Protein AF-0000000079915696 (afdb_homodimer)

Solvent-accessible surface area (backbone atoms only — not comparable to full-atom values): 8669 Å² total; per-residue (Å²): 132,82,77,72,71,67,73,55,76,53,73,68,56,29,38,36,32,46,38,84,92,40,35,39,37,38,33,37,72,52,44,42,24,37,81,86,66,44,75,47,96,66,94,48,70,63,43,47,32,44,26,77,74,61,36,89,54,72,66,32,50,73,64,45,72,72,58,76,77,72,73,129,131,81,78,71,73,67,71,58,75,51,74,67,56,29,38,36,33,46,38,84,95,41,34,38,39,37,33,36,70,53,44,42,25,36,81,85,66,45,75,47,96,67,94,48,71,64,43,46,33,43,27,77,76,62,37,89,54,73,66,33,51,72,66,45,71,71,58,75,77,72,72,128

InterPro domains:
  IPR018967 Iron-binding zinc finger, CDGSH type [PF09360] (21-66)
  IPR018967 Iron-binding zinc finger, CDGSH type [SM00704] (28-71)
  IPR042216 MitoNEET, CDGSH iron-sulfur domain [G3DSA:3.40.5.90] (13-71)

Radius of gyration: 17.83 Å; Cα contacts (8 Å, |Δi|>4): 261; chains: 2; bounding box: 41×64×47 Å

Secondary structure (DSSP, 8-state):
----------TT--EEEEPTTS-EEEESS-EEEETTSPBPP--SSEEEE-SSS--SSTTB--SGGGS-----/----------TT--EEEEPTTS-EEEESS-EEEETTSPBPP--SSEEEE-SSS--SSTTB--SGGGS-----

Sequence (144 aa):
MDSNFTTGTDGSDVTITVCPDGPLLVRGSAQLFDTDGNPLPSNRATVALCRCGRTGIAPFCDSSHKKKLRRPMDSNFTTGTDGSDVTITVCPDGPLLVRGSAQLFDTDGNPLPSNRATVALCRCGRTGIAPFCDSSHKKKLRRP

Foldseek 3Di:
DPPPPPVCCPQADWDWDDDVLFWIKIAHDDWDDDPVRHTDDDPDRIFTAGDPPQAPDPRGHPPSSVDPPPDD/DPPPCPVCCPQADWDWDDDVLFWIKIAHDDWADDPVRHTDDDPDRIFTAGDPPQAPDPRGHPPSSVDDPPDD

Structure (mmCIF, N/CA/C/O backbone):
data_AF-0000000079915696-model_v1
#
loop_
_entity.id
_entity.type
_entity.pdbx_description
1 polymer 'CDGSH iron-sulfur domain-containing protein'
#
loop_
_atom_site.group_PDB
_atom_site.id
_atom_site.type_symbol
_atom_site.label_atom_id
_atom_site.label_alt_id
_atom_site.label_comp_id
_atom_site.label_asym_id
_atom_site.label_entity_id
_atom_site.label_seq_id
_atom_site.pdbx_PDB_ins_code
_atom_site.Cartn_x
_atom_site.Cartn_y
_atom_site.Cartn_z
_atom_site.occupancy
_atom_site.B_iso_or_equiv
_atom_site.auth_seq_id
_atom_site.auth_comp_id
_atom_site.auth_asym_id
_atom_site.auth_atom_id
_atom_site.pdbx_PDB_model_num
ATOM 1 N N . MET A 1 1 ? 24.125 -36.781 -2.297 1 33.03 1 MET A N 1
ATOM 2 C CA . MET A 1 1 ? 24.125 -35.344 -2.219 1 33.03 1 MET A CA 1
ATOM 3 C C . MET A 1 1 ? 22.703 -34.781 -2.293 1 33.03 1 MET A C 1
ATOM 5 O O . MET A 1 1 ? 21.938 -35.125 -3.209 1 33.03 1 MET A O 1
ATOM 9 N N . ASP A 1 2 ? 21.984 -34.594 -1.125 1 31.86 2 ASP A N 1
ATOM 10 C CA . ASP A 1 2 ? 20.656 -34.062 -0.844 1 31.86 2 ASP A CA 1
ATOM 11 C C . ASP A 1 2 ? 20.438 -32.719 -1.581 1 31.86 2 ASP A C 1
ATOM 13 O O . ASP A 1 2 ? 21.328 -31.875 -1.588 1 31.86 2 ASP A O 1
ATOM 17 N N . SER A 1 3 ? 19.938 -32.719 -2.805 1 34.06 3 SER A N 1
ATOM 18 C CA . SER A 1 3 ? 19.375 -31.562 -3.475 1 34.06 3 SER A CA 1
ATOM 19 C C . SER A 1 3 ? 18.609 -30.688 -2.498 1 34.06 3 SER A C 1
ATOM 21 O O . SER A 1 3 ? 17.562 -31.094 -1.978 1 34.06 3 SER A O 1
ATOM 23 N N . ASN A 1 4 ? 19.312 -30.172 -1.409 1 34.62 4 ASN A N 1
ATOM 24 C CA . ASN A 1 4 ? 18.703 -29.125 -0.617 1 34.62 4 ASN A CA 1
ATOM 25 C C . ASN A 1 4 ? 17.781 -28.25 -1.468 1 34.62 4 ASN A C 1
ATOM 27 O O . ASN A 1 4 ? 18.203 -27.656 -2.457 1 34.62 4 ASN A O 1
ATOM 31 N N . PHE A 1 5 ? 16.547 -28.688 -1.632 1 36.12 5 PHE A N 1
ATOM 32 C CA . PHE A 1 5 ? 15.445 -27.875 -2.119 1 36.12 5 PHE A CA 1
ATOM 33 C C . PHE A 1 5 ? 15.594 -26.422 -1.66 1 36.12 5 PHE A C 1
ATOM 35 O O . PHE A 1 5 ? 15.5 -26.141 -0.465 1 36.12 5 PHE A O 1
ATOM 42 N N . THR A 1 6 ? 16.594 -25.672 -2.039 1 38.38 6 THR A N 1
ATOM 43 C CA . THR A 1 6 ? 16.438 -24.234 -1.844 1 38.38 6 THR A CA 1
ATOM 44 C C . THR A 1 6 ? 14.984 -23.812 -2.061 1 38.38 6 THR A C 1
ATOM 46 O O . THR A 1 6 ? 14.414 -24.078 -3.123 1 38.38 6 THR A O 1
ATOM 49 N N . THR A 1 7 ? 14.109 -24.203 -1.116 1 36.53 7 THR A N 1
ATOM 50 C CA . THR A 1 7 ? 12.828 -23.5 -1.168 1 36.53 7 THR A CA 1
ATOM 51 C C . THR A 1 7 ? 13 -22.109 -1.783 1 36.53 7 THR A C 1
ATOM 53 O O . THR A 1 7 ? 13.586 -21.219 -1.168 1 36.53 7 THR A O 1
ATOM 56 N N . GLY A 1 8 ? 13.695 -22.141 -2.873 1 36.16 8 GLY A N 1
ATOM 57 C CA . GLY A 1 8 ? 13.648 -20.875 -3.584 1 36.16 8 GLY A CA 1
ATOM 58 C C . GLY A 1 8 ? 12.391 -20.078 -3.305 1 36.16 8 GLY A C 1
ATOM 59 O O . GLY A 1 8 ? 11.281 -20.547 -3.545 1 36.16 8 GLY A O 1
ATOM 60 N N . THR A 1 9 ? 12.148 -19.609 -2.031 1 42.38 9 THR A N 1
ATOM 61 C CA . THR A 1 9 ? 11.195 -18.516 -2.139 1 42.38 9 THR A CA 1
ATOM 62 C C . THR A 1 9 ? 11.133 -17.984 -3.572 1 42.38 9 THR A C 1
ATOM 64 O O . THR A 1 9 ? 12.086 -17.375 -4.055 1 42.38 9 THR A O 1
ATOM 67 N N . ASP A 1 10 ? 11 -18.828 -4.512 1 44.03 10 ASP A N 1
ATOM 68 C CA . ASP A 1 10 ? 10.922 -18.391 -5.898 1 44.03 10 ASP A CA 1
ATOM 69 C C . ASP A 1 10 ? 10.445 -16.938 -5.988 1 44.03 10 ASP A C 1
ATOM 71 O O . ASP A 1 10 ? 9.586 -16.516 -5.219 1 44.03 10 ASP A O 1
ATOM 75 N N . GLY A 1 11 ? 11.336 -16.078 -6.301 1 51.97 11 GLY A N 1
ATOM 76 C CA . GLY A 1 11 ? 11.297 -14.664 -6.66 1 51.97 11 GLY A CA 1
ATOM 77 C C . GLY A 1 11 ? 9.922 -14.188 -7.078 1 51.97 11 GLY A C 1
ATOM 78 O O . GLY A 1 11 ? 9.75 -13.031 -7.469 1 51.97 11 GLY A O 1
ATOM 79 N N . SER A 1 12 ? 9.078 -15.266 -7.191 1 62.09 12 SER A N 1
ATOM 80 C CA . SER A 1 12 ? 7.832 -14.922 -7.863 1 62.09 12 SER A CA 1
ATOM 81 C C . SER A 1 12 ? 6.781 -14.445 -6.867 1 62.09 12 SER A C 1
ATOM 83 O O . SER A 1 12 ? 5.746 -13.898 -7.262 1 62.09 12 SER A O 1
ATOM 85 N N . ASP A 1 13 ? 7.117 -14.664 -5.535 1 82.75 13 ASP A N 1
ATOM 86 C CA . ASP A 1 13 ? 6.086 -14.289 -4.578 1 82.75 13 ASP A CA 1
ATOM 87 C C . ASP A 1 13 ? 6.094 -12.781 -4.324 1 82.75 13 ASP A C 1
ATOM 89 O O . ASP A 1 13 ? 7.156 -12.164 -4.234 1 82.75 13 ASP A O 1
ATOM 93 N N . VAL A 1 14 ? 5.055 -12.24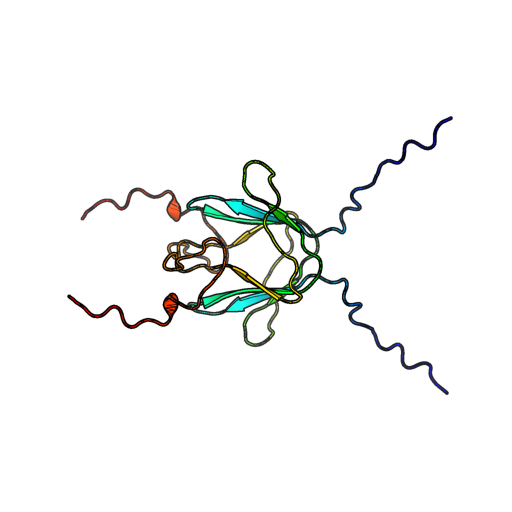2 -4.406 1 90.81 14 VAL A N 1
ATOM 94 C CA . VAL A 1 14 ? 4.891 -10.828 -4.109 1 90.81 14 VAL A CA 1
ATOM 95 C C . VAL A 1 14 ? 4.695 -10.633 -2.607 1 90.81 14 VAL A C 1
ATOM 97 O O . VAL A 1 14 ? 3.857 -11.289 -1.991 1 90.81 14 VAL A O 1
ATOM 100 N N . THR A 1 15 ? 5.59 -9.828 -1.975 1 94.31 15 THR A N 1
ATOM 101 C CA . THR A 1 15 ? 5.477 -9.469 -0.566 1 94.31 15 THR A CA 1
ATOM 102 C C . THR A 1 15 ? 5.293 -7.961 -0.407 1 94.31 15 THR A C 1
ATOM 104 O O . THR A 1 15 ? 5.848 -7.176 -1.181 1 94.31 15 THR A O 1
ATOM 107 N N . ILE A 1 16 ? 4.461 -7.59 0.562 1 96.38 16 ILE A N 1
ATOM 108 C CA . ILE A 1 16 ? 4.246 -6.195 0.938 1 96.38 16 ILE A CA 1
ATOM 109 C C . ILE A 1 16 ? 4.613 -5.996 2.408 1 96.38 16 ILE A C 1
ATOM 111 O O . ILE A 1 16 ? 4.066 -6.668 3.285 1 96.38 16 ILE A O 1
ATOM 115 N N . THR A 1 17 ? 5.566 -5.133 2.672 1 97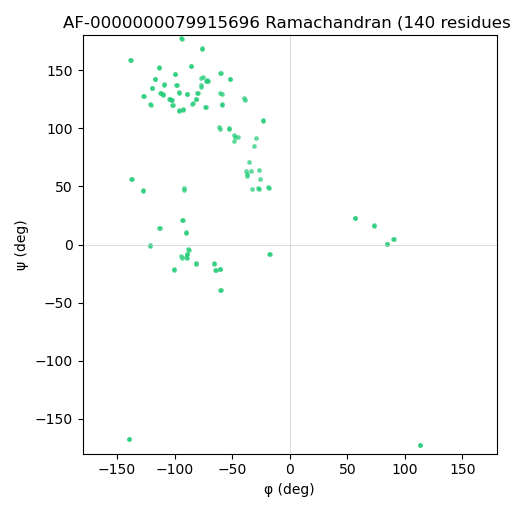.31 17 THR A N 1
ATOM 116 C CA . THR A 1 17 ? 5.965 -4.781 4.031 1 97.31 17 THR A CA 1
ATOM 117 C C . THR A 1 17 ? 5.426 -3.404 4.414 1 97.31 17 THR A C 1
ATOM 119 O O . THR A 1 17 ? 5.652 -2.424 3.701 1 97.31 17 THR A O 1
ATOM 122 N N . VAL A 1 18 ? 4.727 -3.398 5.516 1 96.81 18 VAL A N 1
ATOM 123 C CA . VAL A 1 18 ? 4.164 -2.154 6.027 1 96.81 18 VAL A CA 1
ATOM 124 C C . VAL A 1 18 ? 5.133 -1.515 7.02 1 96.81 18 VAL A C 1
ATOM 126 O O . VAL A 1 18 ? 5.363 -2.049 8.109 1 96.81 18 VAL A O 1
ATOM 129 N N . CYS A 1 19 ? 5.617 -0.327 6.652 1 95.88 19 CYS A N 1
ATOM 130 C CA . CYS A 1 19 ? 6.527 0.385 7.543 1 95.88 19 CYS A CA 1
ATOM 131 C C . CYS A 1 19 ? 5.777 1.414 8.383 1 95.88 19 CYS A C 1
ATOM 133 O O . CYS A 1 19 ? 5.004 2.213 7.844 1 95.88 19 CYS A O 1
ATOM 135 N N . PRO A 1 20 ? 5.992 1.41 9.602 1 91.25 20 PRO A N 1
ATOM 136 C CA . PRO A 1 20 ? 5.363 2.445 10.422 1 91.25 20 PRO A CA 1
ATOM 137 C C . PRO A 1 20 ? 5.777 3.857 10.016 1 91.25 20 PRO A C 1
ATOM 139 O O . PRO A 1 20 ? 6.953 4.109 9.75 1 91.25 20 PRO A O 1
ATOM 142 N N . ASP A 1 21 ? 4.828 4.727 9.828 1 88.5 21 ASP A N 1
ATOM 143 C CA . ASP A 1 21 ? 5.043 6.121 9.445 1 88.5 21 ASP A CA 1
ATOM 144 C C . ASP A 1 21 ? 5.848 6.219 8.148 1 88.5 21 ASP A C 1
ATOM 146 O O . ASP A 1 21 ? 6.621 7.156 7.965 1 88.5 21 ASP A O 1
ATOM 150 N N . GLY A 1 22 ? 5.785 5.215 7.453 1 94.94 22 GLY A N 1
ATOM 151 C CA . GLY A 1 22 ? 6.531 5.148 6.207 1 94.94 22 GLY A CA 1
ATOM 152 C C . GLY A 1 22 ? 5.754 4.484 5.082 1 94.94 22 GLY A C 1
ATOM 153 O O . GLY A 1 22 ? 4.527 4.379 5.148 1 94.94 22 GLY A O 1
ATOM 154 N N . PRO A 1 23 ? 6.457 4.176 4.066 1 97.19 23 PRO A N 1
ATOM 155 C CA . PRO A 1 23 ? 5.809 3.633 2.869 1 97.19 23 PRO A CA 1
ATOM 156 C C . PRO A 1 23 ? 5.402 2.17 3.029 1 97.19 23 PRO A C 1
ATOM 158 O O . PRO A 1 23 ? 5.758 1.532 4.023 1 97.19 23 PRO A O 1
ATOM 161 N N . LEU A 1 24 ? 4.598 1.606 2.117 1 97.56 24 LEU A N 1
ATOM 162 C CA . LEU A 1 24 ? 4.512 0.184 1.805 1 97.56 24 LEU A CA 1
ATOM 163 C C . LEU A 1 24 ? 5.629 -0.235 0.857 1 97.56 24 LEU A C 1
ATOM 165 O O . LEU A 1 24 ? 5.801 0.359 -0.21 1 97.56 24 LEU A O 1
ATOM 169 N N . LEU A 1 25 ? 6.398 -1.216 1.217 1 97.19 25 LEU A N 1
ATOM 170 C CA . LEU A 1 25 ? 7.426 -1.779 0.348 1 97.19 25 LEU A CA 1
ATOM 171 C C . LEU A 1 25 ? 6.902 -3.01 -0.384 1 97.19 25 LEU A C 1
ATOM 173 O O . LEU A 1 25 ? 6.551 -4.012 0.246 1 97.19 25 LEU A O 1
ATOM 177 N N . VAL A 1 26 ? 6.812 -2.934 -1.678 1 96.38 26 VAL A N 1
ATOM 178 C CA . VAL A 1 26 ? 6.344 -4.027 -2.525 1 96.38 26 VAL A CA 1
ATOM 179 C C . VAL A 1 26 ? 7.535 -4.707 -3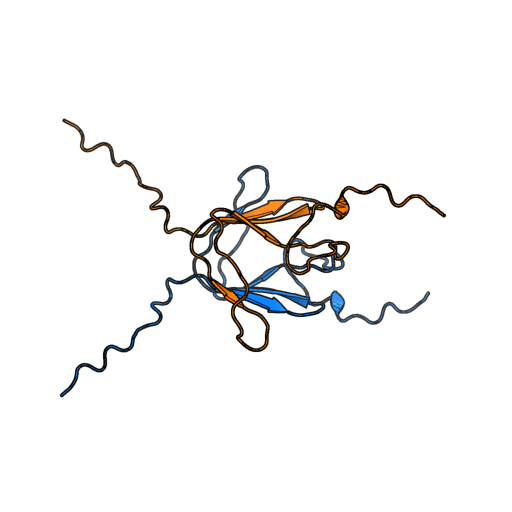.193 1 96.38 26 VAL A C 1
ATOM 181 O O . VAL A 1 26 ? 8.312 -4.062 -3.898 1 96.38 26 VAL A O 1
ATOM 184 N N . ARG A 1 27 ? 7.656 -5.98 -2.898 1 94.56 27 ARG A N 1
ATOM 185 C CA . ARG A 1 27 ? 8.695 -6.797 -3.523 1 94.56 27 ARG A CA 1
ATOM 186 C C . ARG A 1 27 ? 8.078 -7.945 -4.32 1 94.56 27 ARG A C 1
ATOM 188 O O . ARG A 1 27 ? 7.172 -8.625 -3.838 1 94.56 27 ARG A O 1
ATOM 195 N N . GLY A 1 28 ? 8.648 -8.078 -5.516 1 90.94 28 GLY A N 1
ATOM 196 C CA . GLY A 1 28 ? 8.117 -9.117 -6.379 1 90.94 28 GLY A CA 1
ATOM 197 C C . GLY A 1 28 ? 7.426 -8.578 -7.617 1 90.94 28 GLY A C 1
ATOM 198 O O . GLY A 1 28 ? 7.496 -7.379 -7.898 1 90.94 28 GLY A O 1
ATOM 199 N N . SER A 1 29 ? 6.773 -9.43 -8.406 1 88.44 29 SER A N 1
ATOM 200 C CA . SER A 1 29 ? 6.238 -9.109 -9.727 1 88.44 29 SER A CA 1
ATOM 201 C C . SER A 1 29 ? 4.793 -8.641 -9.633 1 88.44 29 SER A C 1
ATOM 203 O O . SER A 1 29 ? 3.936 -9.086 -10.398 1 88.44 29 SER A O 1
ATOM 205 N N . ALA A 1 30 ? 4.523 -7.754 -8.766 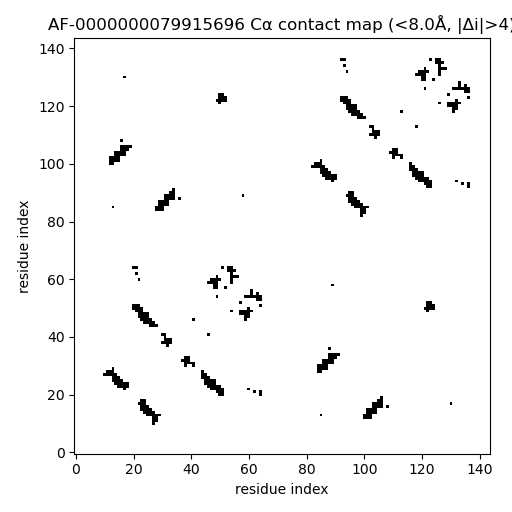1 92.31 30 ALA A N 1
ATOM 206 C CA . ALA A 1 30 ? 3.189 -7.16 -8.719 1 92.31 30 ALA A CA 1
ATOM 207 C C . ALA A 1 30 ? 3.012 -6.133 -9.836 1 92.31 30 ALA A C 1
ATOM 209 O O . ALA A 1 30 ? 3.965 -5.453 -10.219 1 92.31 30 ALA A O 1
ATOM 210 N N . GLN A 1 31 ? 1.868 -6.121 -10.32 1 92.5 31 GLN A N 1
ATOM 211 C CA . GLN A 1 31 ? 1.538 -5.07 -11.273 1 92.5 31 GLN A CA 1
ATOM 212 C C . GLN A 1 31 ? 0.781 -3.93 -10.602 1 92.5 31 GLN A C 1
ATOM 214 O O . GLN A 1 31 ? -0.14 -4.164 -9.82 1 92.5 31 GLN A O 1
ATOM 219 N N . LEU A 1 32 ? 1.15 -2.668 -10.953 1 95.38 32 LEU A N 1
ATOM 220 C CA . LEU A 1 32 ? 0.54 -1.478 -10.367 1 95.38 32 LEU A CA 1
ATOM 221 C C . LEU A 1 32 ? -0.339 -0.763 -11.391 1 95.38 32 LEU A C 1
ATOM 223 O O . LEU A 1 32 ? 0.054 -0.599 -12.547 1 95.38 32 LEU A O 1
ATOM 227 N N . PHE A 1 33 ? -1.533 -0.323 -10.891 1 96.5 33 PHE A N 1
ATOM 228 C CA . PHE A 1 33 ? -2.465 0.41 -11.742 1 96.5 33 PHE A CA 1
ATOM 229 C C . PHE A 1 33 ? -3.08 1.582 -10.984 1 96.5 33 PHE A C 1
ATOM 231 O O . PHE A 1 33 ? -3.127 1.575 -9.75 1 96.5 33 PHE A O 1
ATOM 238 N N . ASP A 1 34 ? -3.572 2.537 -11.82 1 95.75 34 ASP A N 1
ATOM 239 C CA . ASP A 1 34 ? -4.477 3.516 -11.227 1 95.75 34 ASP A CA 1
ATOM 240 C C . ASP A 1 34 ? -5.934 3.088 -11.391 1 95.75 34 ASP A C 1
ATOM 242 O O . ASP A 1 34 ? -6.215 2 -11.898 1 95.75 34 ASP A O 1
ATOM 246 N N . THR A 1 35 ? -6.816 3.826 -10.867 1 94.25 35 THR A N 1
ATOM 247 C CA . THR A 1 35 ? -8.227 3.455 -10.828 1 94.25 35 THR A CA 1
ATOM 248 C C . THR A 1 35 ? -8.812 3.4 -12.234 1 94.25 35 THR A C 1
ATOM 250 O O . THR A 1 35 ? -9.867 2.811 -12.453 1 94.25 35 THR A O 1
ATOM 253 N N . ASP A 1 36 ? -8.117 3.994 -13.203 1 95.06 36 ASP A N 1
ATOM 254 C CA . ASP A 1 36 ? -8.555 3.965 -14.594 1 95.06 36 ASP A CA 1
ATOM 255 C C . ASP A 1 36 ? -8.023 2.727 -15.312 1 95.06 36 ASP A C 1
ATOM 257 O O . ASP A 1 36 ? -8.352 2.492 -16.484 1 95.06 36 ASP A O 1
ATOM 261 N N . GLY A 1 37 ? -7.227 1.968 -14.609 1 93.75 37 GLY A N 1
ATOM 262 C CA . GLY A 1 37 ? -6.672 0.763 -15.203 1 93.75 37 GLY A CA 1
ATOM 263 C C . GLY A 1 37 ? -5.352 1.001 -15.914 1 93.75 37 GLY A C 1
ATOM 264 O O . GLY A 1 37 ? -4.828 0.107 -16.578 1 93.75 37 GLY A O 1
ATOM 265 N N . ASN A 1 38 ? -4.883 2.184 -15.805 1 95.06 38 ASN A N 1
ATOM 266 C CA . ASN A 1 38 ? -3.58 2.473 -16.391 1 95.06 38 ASN A CA 1
ATOM 267 C C . ASN A 1 38 ? -2.441 1.926 -15.539 1 95.06 38 ASN A C 1
ATOM 269 O O . ASN A 1 38 ? -2.471 2.043 -14.312 1 95.06 38 ASN A O 1
ATOM 273 N N . PRO A 1 39 ? -1.508 1.316 -16.266 1 94.5 39 PRO A N 1
ATOM 274 C CA . PRO A 1 39 ? -0.35 0.835 -15.508 1 94.5 39 PRO A CA 1
ATOM 275 C C . PRO A 1 39 ? 0.539 1.97 -15 1 94.5 39 PRO A C 1
ATOM 277 O O . PRO A 1 39 ? 0.669 3 -15.672 1 94.5 39 PRO A O 1
ATOM 280 N N . LEU A 1 40 ? 1.025 1.79 -13.781 1 94.5 40 LEU A N 1
ATOM 281 C CA . LEU A 1 40 ? 2.031 2.686 -13.219 1 94.5 40 LEU A CA 1
ATOM 282 C C . LEU A 1 40 ? 3.424 2.072 -13.328 1 94.5 40 LEU A C 1
ATOM 284 O O . LEU A 1 40 ? 3.568 0.849 -13.336 1 94.5 40 LEU A O 1
ATOM 288 N N . PRO A 1 41 ? 4.434 2.924 -13.523 1 87.19 41 PRO A N 1
ATOM 289 C CA . PRO A 1 41 ? 5.797 2.398 -13.641 1 87.19 41 PRO A CA 1
ATOM 290 C C . PRO A 1 41 ? 6.238 1.614 -12.414 1 87.19 41 PRO A C 1
ATOM 292 O O . PRO A 1 41 ? 6.027 2.064 -11.281 1 87.19 41 PRO A O 1
ATOM 295 N N . SER A 1 42 ? 6.582 0.284 -12.641 1 80 42 SER A N 1
ATOM 296 C CA . SER A 1 42 ? 7.098 -0.575 -11.578 1 80 42 SER A CA 1
ATOM 297 C C . SER A 1 42 ? 8.266 -1.425 -12.07 1 80 42 SER A C 1
ATOM 299 O O . SER A 1 42 ? 8.312 -2.629 -11.812 1 80 42 SER A O 1
ATOM 301 N N . ASN A 1 43 ? 9.273 -0.916 -12.562 1 76.38 43 ASN A N 1
ATOM 302 C CA . ASN A 1 43 ? 10.383 -1.69 -13.117 1 76.38 43 ASN A CA 1
ATOM 303 C C . ASN A 1 43 ? 11.469 -1.929 -12.07 1 76.38 43 ASN A C 1
ATOM 305 O O . ASN A 1 43 ? 12.594 -2.309 -12.422 1 76.38 43 ASN A O 1
ATOM 309 N N . ARG A 1 44 ? 11.109 -1.83 -10.859 1 81.25 44 ARG A N 1
ATOM 310 C CA . ARG A 1 44 ? 12.094 -2.029 -9.805 1 81.25 44 ARG A CA 1
ATOM 311 C C . ARG A 1 44 ? 11.789 -3.287 -9 1 81.25 44 ARG A C 1
ATOM 313 O O . ARG A 1 44 ? 10.648 -3.756 -8.984 1 81.25 44 ARG A O 1
ATOM 320 N N . ALA A 1 45 ? 12.891 -3.848 -8.461 1 86.75 45 ALA A N 1
ATOM 321 C CA . ALA A 1 45 ? 12.758 -5.023 -7.602 1 86.75 45 ALA A CA 1
ATOM 322 C C . ALA A 1 45 ? 11.891 -4.723 -6.387 1 86.75 45 ALA A C 1
ATOM 324 O O . ALA A 1 45 ? 11.125 -5.578 -5.934 1 86.75 45 ALA A O 1
ATOM 325 N N . THR A 1 46 ? 12.094 -3.533 -5.887 1 92.75 46 THR A N 1
ATOM 326 C CA . THR A 1 46 ? 11.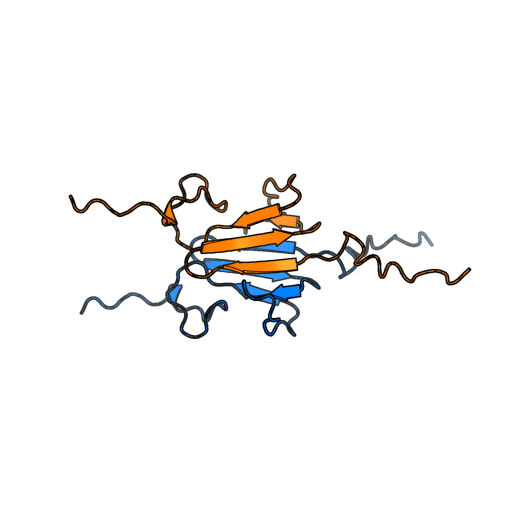312 -3.066 -4.75 1 92.75 46 THR A CA 1
ATOM 327 C C . THR A 1 46 ? 10.672 -1.712 -5.051 1 92.75 46 THR A C 1
ATOM 329 O O . THR A 1 46 ? 11.344 -0.811 -5.566 1 92.75 46 THR A O 1
ATOM 332 N N . VAL A 1 47 ? 9.359 -1.61 -4.852 1 95.88 47 VAL A N 1
ATOM 333 C CA . VAL A 1 47 ? 8.617 -0.368 -5.023 1 95.88 47 VAL A CA 1
ATOM 334 C C . VAL A 1 47 ? 8.117 0.126 -3.67 1 95.88 47 VAL A C 1
ATOM 336 O O . VAL A 1 47 ? 7.555 -0.647 -2.887 1 95.88 47 VAL A O 1
ATOM 339 N N . ALA A 1 48 ? 8.398 1.435 -3.438 1 96.94 48 ALA A N 1
ATOM 340 C CA . ALA A 1 48 ? 7.875 2.055 -2.223 1 96.94 48 ALA A CA 1
ATOM 341 C C . ALA A 1 48 ? 6.668 2.934 -2.535 1 96.94 48 ALA A C 1
ATOM 343 O O . ALA A 1 48 ? 6.754 3.85 -3.355 1 96.94 48 ALA A O 1
ATOM 344 N N . LEU A 1 49 ? 5.516 2.662 -1.854 1 96.81 49 LEU A N 1
ATOM 345 C CA . LEU A 1 49 ? 4.297 3.438 -2.045 1 96.81 49 LEU A CA 1
ATOM 346 C C . LEU A 1 49 ? 3.986 4.277 -0.811 1 96.81 49 LEU A C 1
ATOM 348 O O . LEU A 1 49 ? 3.896 3.746 0.299 1 96.81 49 LEU A O 1
ATOM 352 N N . CYS A 1 50 ? 3.773 5.496 -1.065 1 96.38 50 CYS A N 1
ATOM 353 C CA . CYS A 1 50 ? 3.641 6.473 0.011 1 96.38 50 CYS A CA 1
ATOM 354 C C . CYS A 1 50 ? 2.314 6.301 0.743 1 96.38 50 CYS A C 1
ATOM 356 O O . CYS A 1 50 ? 1.276 6.094 0.114 1 96.38 50 CYS A O 1
ATOM 358 N N . ARG A 1 51 ? 2.42 6.469 2.018 1 94.06 51 ARG A N 1
ATOM 359 C CA . ARG A 1 51 ? 1.198 6.445 2.816 1 94.06 51 ARG A CA 1
ATOM 360 C C . ARG A 1 51 ? 1.016 7.754 3.576 1 94.06 51 ARG A C 1
ATOM 362 O O . ARG A 1 51 ? 0.016 7.938 4.273 1 94.06 51 ARG A O 1
ATOM 369 N N . CYS A 1 52 ? 1.908 8.648 3.438 1 92.19 52 CYS A N 1
ATOM 370 C CA . CYS A 1 52 ? 1.838 9.836 4.285 1 92.19 52 CYS A CA 1
ATOM 371 C C . CYS A 1 52 ? 1.234 11.016 3.527 1 92.19 52 CYS A C 1
ATOM 373 O O . CYS A 1 52 ? 0.812 12 4.137 1 92.19 52 CYS A O 1
ATOM 375 N N . GLY A 1 53 ? 1.312 10.914 2.182 1 90.94 53 GLY A N 1
ATOM 376 C CA . GLY A 1 53 ? 0.704 11.953 1.372 1 90.94 53 GLY A CA 1
ATOM 377 C C . GLY A 1 53 ? 1.612 13.148 1.159 1 90.94 53 GLY A C 1
ATOM 378 O O . GLY A 1 53 ? 1.254 14.086 0.445 1 90.94 53 GLY A O 1
ATOM 379 N N . ARG A 1 54 ? 2.775 13.172 1.664 1 93.25 54 ARG A N 1
ATOM 380 C CA . ARG A 1 54 ? 3.678 14.312 1.586 1 93.25 54 ARG A CA 1
ATOM 381 C C . ARG A 1 54 ? 4.617 14.188 0.39 1 93.25 54 ARG A C 1
ATOM 383 O O . ARG A 1 54 ? 5.344 15.133 0.063 1 93.25 54 ARG A O 1
ATOM 390 N N . THR A 1 55 ? 4.676 13.023 -0.271 1 95.5 55 THR A N 1
ATOM 391 C CA . THR A 1 55 ? 5.598 12.766 -1.372 1 95.5 55 THR A CA 1
ATOM 392 C C . THR A 1 55 ? 5.359 13.742 -2.52 1 95.5 55 THR A C 1
ATOM 394 O O . THR A 1 55 ? 4.227 14.172 -2.75 1 95.5 55 THR A O 1
ATOM 397 N N . GLY A 1 56 ? 6.402 14.094 -3.234 1 94.56 56 GLY A N 1
ATOM 398 C CA . GLY A 1 56 ? 6.305 14.891 -4.445 1 94.56 56 GLY A CA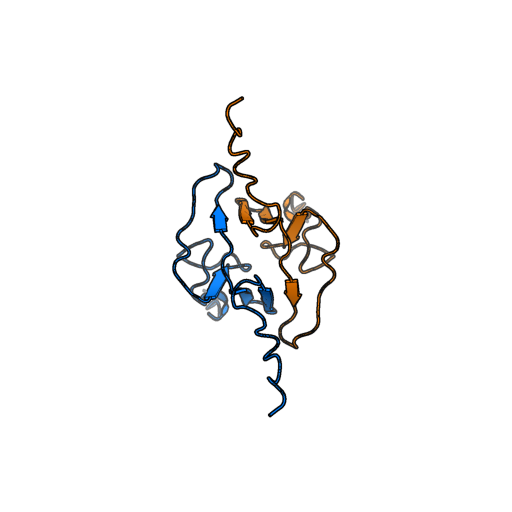 1
ATOM 399 C C . GLY A 1 56 ? 6.121 14.062 -5.699 1 94.56 56 GLY A C 1
ATOM 400 O O . GLY A 1 56 ? 5.891 14.602 -6.781 1 94.56 56 GLY A O 1
ATOM 401 N N . ILE A 1 57 ? 6.223 12.742 -5.641 1 94 57 ILE A N 1
ATOM 402 C CA . ILE A 1 57 ? 6.141 11.859 -6.801 1 94 57 ILE A CA 1
ATOM 403 C C . ILE A 1 57 ? 5.098 10.773 -6.547 1 94 57 ILE A C 1
ATOM 405 O O . ILE A 1 57 ? 5.324 9.602 -6.855 1 94 57 ILE A O 1
ATOM 409 N N . ALA A 1 58 ? 3.92 11.188 -6.043 1 93.12 58 ALA A N 1
ATOM 410 C CA . ALA A 1 58 ? 2.861 10.219 -5.754 1 93.12 58 ALA A CA 1
ATOM 411 C C . ALA A 1 58 ? 2.59 9.328 -6.961 1 93.12 58 ALA A C 1
ATOM 413 O O . ALA A 1 58 ? 2.697 9.766 -8.109 1 93.12 58 ALA A O 1
ATOM 414 N N . PRO A 1 59 ? 2.277 7.906 -6.637 1 95.44 59 PRO A N 1
ATOM 415 C CA . PRO A 1 59 ? 2.037 7.242 -5.355 1 95.44 59 PRO A CA 1
ATOM 416 C C . PRO A 1 59 ? 3.316 6.691 -4.727 1 95.44 59 PRO A C 1
ATOM 418 O O . PRO A 1 59 ? 3.264 6.043 -3.678 1 95.44 59 PRO A O 1
ATOM 421 N N . PHE A 1 60 ? 4.5 7.121 -5.363 1 96 60 PHE A N 1
ATOM 422 C CA . PHE A 1 60 ? 5.766 6.59 -4.875 1 96 60 PHE A CA 1
ATOM 423 C C . PHE A 1 60 ? 6.293 7.418 -3.713 1 96 60 PHE A C 1
ATOM 425 O O . PHE A 1 60 ? 5.918 8.586 -3.557 1 96 60 PHE A O 1
ATOM 432 N N . CYS A 1 61 ? 7.035 6.766 -2.928 1 96.12 61 CYS A N 1
ATOM 433 C CA . CYS A 1 61 ? 7.609 7.418 -1.757 1 96.12 61 CYS A CA 1
ATOM 434 C C . CYS A 1 61 ? 8.953 8.055 -2.09 1 96.12 61 CYS A C 1
ATOM 436 O O . CYS A 1 61 ? 9.836 7.395 -2.635 1 96.12 61 CYS A O 1
ATOM 438 N N . ASP A 1 62 ? 9.227 9.359 -1.761 1 95.88 62 ASP A N 1
ATOM 439 C CA . ASP A 1 62 ? 10.5 10.047 -1.936 1 95.88 62 ASP A CA 1
ATOM 440 C C . ASP A 1 62 ? 11.125 10.398 -0.587 1 95.88 62 ASP A C 1
ATOM 442 O O . ASP A 1 62 ? 11.977 11.281 -0.503 1 95.88 62 ASP A O 1
ATOM 446 N N . SER A 1 63 ? 10.625 9.812 0.481 1 95.81 63 SER A N 1
ATOM 447 C CA . SER A 1 63 ? 11.117 9.961 1.846 1 95.81 63 SER A CA 1
ATOM 448 C C . SER A 1 63 ? 10.758 11.32 2.422 1 95.81 63 SER A C 1
ATOM 450 O O . SER A 1 63 ? 11.359 11.766 3.408 1 95.81 63 SER A O 1
ATOM 452 N N . SER A 1 64 ? 9.797 12.102 1.835 1 94.75 64 SER A N 1
ATOM 453 C CA . SER A 1 64 ? 9.352 13.398 2.352 1 94.75 64 SER A CA 1
ATOM 454 C C . SER A 1 64 ? 8.766 13.258 3.754 1 94.75 64 SER A C 1
ATOM 456 O O . SER A 1 64 ? 8.688 14.242 4.496 1 94.75 64 SER A O 1
ATOM 458 N N . HIS A 1 65 ? 8.383 12.148 4.074 1 91.94 65 HIS A N 1
ATOM 459 C CA . HIS A 1 65 ? 7.82 11.914 5.402 1 91.94 65 HIS A CA 1
ATOM 460 C C . HIS A 1 65 ? 8.867 12.141 6.488 1 91.94 65 HIS A C 1
ATOM 462 O O . HIS A 1 65 ? 8.516 12.312 7.66 1 91.94 65 HIS A O 1
ATOM 468 N N . LYS A 1 66 ? 9.984 12.07 6.156 1 91.56 66 LYS A N 1
ATOM 469 C CA . LYS A 1 66 ? 11.047 12.242 7.141 1 91.56 66 LYS A CA 1
ATOM 470 C C . LYS A 1 66 ? 11.32 13.719 7.41 1 91.56 66 LYS A C 1
ATOM 472 O O . LYS A 1 66 ? 12.023 14.062 8.359 1 91.56 66 LYS A O 1
ATOM 477 N N . LYS A 1 67 ? 10.875 14.625 6.582 1 84.19 67 LYS A N 1
ATOM 478 C CA . LYS A 1 67 ? 11.195 16.047 6.711 1 84.19 67 LYS A CA 1
ATOM 479 C C . LYS A 1 67 ? 10.43 16.672 7.871 1 84.19 67 LYS A C 1
ATOM 481 O O . LYS A 1 67 ? 9.25 16.391 8.07 1 84.19 67 LYS A O 1
ATOM 486 N N . LYS A 1 68 ? 11.266 17.203 8.93 1 72.38 68 LYS A N 1
ATOM 487 C CA . LYS A 1 68 ? 10.695 17.984 10.023 1 72.38 68 LYS A CA 1
ATOM 488 C C . LYS A 1 68 ? 10.016 19.25 9.508 1 72.38 68 LYS A C 1
ATOM 490 O O . LYS A 1 68 ? 10.578 19.953 8.672 1 72.38 68 LYS A O 1
ATOM 495 N N . LEU A 1 69 ? 8.602 19.141 9.391 1 62.59 69 LEU A N 1
ATOM 496 C CA . LEU A 1 69 ? 7.922 20.344 8.938 1 62.59 69 LEU A CA 1
ATOM 497 C C . LEU A 1 69 ? 8.398 21.562 9.727 1 62.59 69 LEU A C 1
ATOM 499 O O . LEU A 1 69 ? 8.367 21.547 10.961 1 62.59 69 LEU A O 1
ATOM 503 N N . ARG A 1 70 ? 9.398 22.219 9.117 1 58.66 70 ARG A N 1
ATOM 504 C CA . ARG A 1 70 ? 9.734 23.5 9.734 1 58.66 70 ARG A CA 1
ATOM 505 C C . ARG A 1 70 ? 8.492 24.375 9.891 1 58.66 70 ARG A C 1
ATOM 507 O O . ARG A 1 70 ? 7.688 24.484 8.969 1 58.66 70 ARG A O 1
ATOM 514 N N . ARG A 1 71 ? 7.953 24.359 11.148 1 57.06 71 ARG A N 1
ATOM 515 C CA . ARG A 1 71 ? 6.938 25.375 11.406 1 57.06 71 ARG A CA 1
ATOM 516 C C . ARG A 1 71 ? 7.312 26.703 10.758 1 57.06 71 ARG A C 1
ATOM 518 O O . ARG A 1 71 ? 8.461 27.141 10.859 1 57.06 71 ARG A O 1
ATOM 525 N N . PRO A 1 72 ? 6.34 27.156 9.938 1 54.81 72 PRO A N 1
ATOM 526 C CA . PRO A 1 72 ? 6.723 28.484 9.477 1 54.81 72 PRO A CA 1
ATOM 527 C C . PRO A 1 72 ? 7.148 29.406 10.617 1 54.81 72 PRO A C 1
ATOM 529 O O . PRO A 1 72 ? 6.758 29.203 11.766 1 54.81 72 PRO A O 1
ATOM 532 N N . MET B 1 1 ? -11.734 -27.375 -32.531 1 32.84 1 MET B N 1
ATOM 533 C CA . MET B 1 1 ? -12.156 -26.625 -31.375 1 32.84 1 MET B CA 1
ATOM 534 C C . MET B 1 1 ? -10.984 -25.859 -30.766 1 32.84 1 MET B C 1
ATOM 536 O O . MET B 1 1 ? -9.898 -26.422 -30.578 1 32.84 1 MET B O 1
ATOM 540 N N . ASP B 1 2 ? -10.789 -24.531 -31.125 1 31.81 2 ASP B N 1
ATOM 541 C CA . ASP B 1 2 ? -9.836 -23.5 -30.719 1 31.81 2 ASP B CA 1
ATOM 542 C C . ASP B 1 2 ? -9.672 -23.469 -29.203 1 31.81 2 ASP B C 1
ATOM 544 O O . ASP B 1 2 ? -10.656 -23.547 -28.469 1 31.81 2 ASP B O 1
ATOM 548 N N . SER B 1 3 ? -8.711 -24.172 -28.641 1 33.94 3 SER B N 1
ATOM 549 C CA . SER B 1 3 ? -8.211 -23.984 -27.281 1 33.94 3 SER B CA 1
ATOM 550 C C . SER B 1 3 ? -8.18 -22.516 -26.891 1 33.94 3 SER B C 1
ATOM 552 O O . SER B 1 3 ? -7.434 -21.734 -27.469 1 33.94 3 SER B O 1
ATOM 554 N N . ASN B 1 4 ? -9.414 -21.828 -26.891 1 33.56 4 ASN B N 1
ATOM 555 C CA . ASN B 1 4 ? -9.531 -20.516 -26.281 1 33.56 4 ASN B CA 1
ATOM 556 C C . ASN B 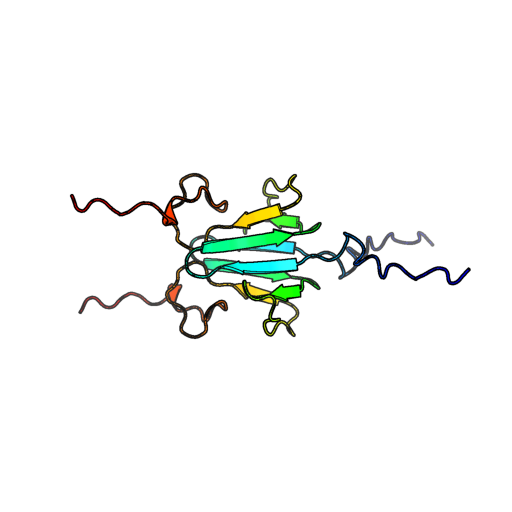1 4 ? -8.547 -20.328 -25.125 1 33.56 4 ASN B C 1
ATOM 558 O O . ASN B 1 4 ? -8.508 -21.156 -24.203 1 33.56 4 ASN B O 1
ATOM 562 N N . PHE B 1 5 ? -7.371 -19.797 -25.453 1 34 5 PHE B N 1
ATOM 563 C CA . PHE B 1 5 ? -6.406 -19.203 -24.547 1 34 5 PHE B CA 1
ATOM 564 C C . PHE B 1 5 ? -7.117 -18.531 -23.375 1 34 5 PHE B C 1
ATOM 566 O O . PHE B 1 5 ? -7.734 -17.469 -23.531 1 34 5 PHE B O 1
ATOM 573 N N . THR B 1 6 ? -8.07 -19.109 -22.672 1 37.5 6 THR B N 1
ATOM 574 C CA . THR B 1 6 ? -8.336 -18.391 -21.438 1 37.5 6 THR B CA 1
ATOM 575 C C . THR B 1 6 ? -7.035 -17.859 -20.828 1 37.5 6 THR B C 1
ATOM 577 O O . THR B 1 6 ? -6.125 -18.641 -20.531 1 37.5 6 THR B O 1
ATOM 580 N N . THR B 1 7 ? -6.359 -16.953 -21.562 1 36.94 7 THR B N 1
ATOM 581 C CA . THR B 1 7 ? -5.324 -16.25 -20.828 1 36.94 7 THR B CA 1
ATOM 582 C C . THR B 1 7 ? -5.672 -16.188 -19.344 1 36.94 7 THR B C 1
ATOM 584 O O . THR B 1 7 ? -6.617 -15.5 -18.953 1 36.94 7 THR B O 1
ATOM 587 N N . GLY B 1 8 ? -6.02 -17.297 -18.875 1 36.59 8 GLY B N 1
ATOM 588 C CA . GLY B 1 8 ? -6.098 -17.328 -17.422 1 36.59 8 GLY B CA 1
ATOM 589 C C . GLY B 1 8 ? -5.199 -16.312 -16.75 1 36.59 8 GLY B C 1
ATOM 590 O O . GLY B 1 8 ? -3.973 -16.391 -16.875 1 36.59 8 GLY B O 1
ATOM 591 N N . THR B 1 9 ? -5.312 -14.969 -17.062 1 42.44 9 THR B N 1
ATOM 592 C CA . THR B 1 9 ? -4.738 -14.188 -15.977 1 42.44 9 THR B CA 1
ATOM 593 C C . THR B 1 9 ? -4.641 -15.031 -14.711 1 42.44 9 THR B C 1
ATOM 595 O O . THR B 1 9 ? -5.66 -15.383 -14.109 1 42.44 9 THR B O 1
ATOM 598 N N . ASP B 1 10 ? -4.113 -16.172 -14.789 1 43.97 10 ASP B N 1
ATOM 599 C CA . ASP B 1 10 ? -3.967 -17.016 -13.617 1 43.97 10 ASP B CA 1
ATOM 600 C C . ASP B 1 10 ? -3.959 -16.188 -12.336 1 43.97 10 ASP B C 1
ATOM 602 O O . ASP B 1 10 ? -3.398 -15.094 -12.305 1 43.97 10 ASP B O 1
ATOM 606 N N . GLY B 1 11 ? -5.031 -16.25 -11.617 1 52.19 11 GLY B N 1
ATOM 607 C CA . GLY B 1 11 ? -5.363 -15.781 -10.281 1 52.19 11 GLY B CA 1
ATOM 608 C C . GLY B 1 11 ? -4.145 -15.461 -9.438 1 52.19 11 GLY B C 1
ATOM 609 O O . GLY B 1 11 ? -4.27 -15.086 -8.273 1 52.19 11 GLY B O 1
ATOM 610 N N . SER B 1 12 ? -3.018 -15.867 -10.109 1 62.03 12 SER B N 1
ATOM 611 C CA . SER B 1 12 ? -1.831 -15.867 -9.258 1 62.03 12 SER B CA 1
ATOM 612 C C . SER B 1 12 ? -1.118 -14.516 -9.305 1 62.03 12 SER B C 1
ATOM 614 O O . SER B 1 12 ? -0.228 -14.25 -8.492 1 62.03 12 SER B O 1
ATOM 616 N N . ASP B 1 13 ? -1.59 -13.68 -10.305 1 82.81 13 ASP B N 1
ATOM 617 C CA . ASP B 1 13 ? -0.858 -12.422 -10.414 1 82.81 13 ASP B CA 1
ATOM 618 C C . ASP B 1 13 ? -1.312 -11.43 -9.344 1 82.81 13 ASP B C 1
ATOM 620 O O . ASP B 1 13 ? -2.506 -11.32 -9.062 1 82.81 13 ASP B O 1
ATOM 624 N N . VAL B 1 14 ? -0.461 -10.93 -8.727 1 90.88 14 VAL B N 1
ATOM 625 C CA . VAL B 1 14 ? -0.734 -9.906 -7.727 1 90.88 14 VAL B CA 1
ATOM 626 C C . VAL B 1 14 ? -0.824 -8.531 -8.398 1 90.88 14 VAL B C 1
ATOM 628 O O . VAL B 1 14 ? 0.065 -8.148 -9.164 1 90.88 14 VAL B O 1
ATOM 631 N N . THR B 1 15 ? -1.982 -7.855 -8.25 1 94.31 15 THR B N 1
ATOM 632 C CA . THR B 1 15 ? -2.176 -6.492 -8.742 1 94.31 15 THR B CA 1
ATOM 633 C C . THR B 1 15 ? -2.439 -5.535 -7.582 1 94.31 15 THR B C 1
ATOM 635 O O . THR B 1 15 ? -3.061 -5.91 -6.586 1 94.31 15 THR B O 1
ATOM 638 N N . ILE B 1 16 ? -1.896 -4.332 -7.707 1 96.38 16 ILE B N 1
ATOM 639 C CA . ILE B 1 16 ? -2.133 -3.25 -6.762 1 96.38 16 ILE B CA 1
ATOM 640 C C . ILE B 1 16 ? -2.744 -2.055 -7.488 1 96.38 16 ILE B C 1
ATOM 642 O O . ILE B 1 16 ? -2.166 -1.544 -8.453 1 96.38 16 ILE B O 1
ATOM 646 N N . THR B 1 17 ? -3.924 -1.637 -7.074 1 97.38 17 THR B N 1
ATOM 647 C CA . THR B 1 17 ? -4.594 -0.461 -7.621 1 97.38 17 THR B CA 1
ATOM 648 C C . THR B 1 17 ? -4.504 0.711 -6.648 1 97.38 17 THR B C 1
ATOM 650 O O . THR B 1 17 ? -4.883 0.586 -5.48 1 97.38 17 THR B O 1
ATOM 653 N N . VAL B 1 18 ? -3.992 1.798 -7.164 1 96.81 18 VAL B N 1
ATOM 654 C CA . VAL B 1 18 ? -3.859 3.012 -6.363 1 96.81 18 VAL B CA 1
ATOM 655 C C . VAL B 1 18 ? -5.098 3.889 -6.551 1 96.81 18 VAL B C 1
ATOM 657 O O . VAL B 1 18 ? -5.32 4.438 -7.633 1 96.81 18 VAL B O 1
ATOM 660 N N . CYS B 1 19 ? -5.84 4.082 -5.449 1 95.94 19 CYS B N 1
ATOM 661 C CA . CYS B 1 19 ? -7.027 4.926 -5.512 1 95.94 19 CYS B CA 1
ATOM 662 C C . CYS B 1 19 ? -6.711 6.344 -5.051 1 95.94 19 CYS B C 1
ATOM 664 O O . CYS B 1 19 ? -6.113 6.543 -3.992 1 95.94 19 CYS B O 1
ATOM 666 N N . PRO B 1 20 ? -7.082 7.273 -5.789 1 91.31 20 PRO B N 1
ATOM 667 C CA . PRO B 1 20 ? -6.883 8.648 -5.336 1 91.31 20 PRO B CA 1
ATOM 668 C C . PRO B 1 20 ? -7.594 8.945 -4.016 1 91.31 20 PRO B C 1
ATOM 670 O O . PRO B 1 20 ? -8.75 8.562 -3.836 1 91.31 20 PRO B O 1
ATOM 673 N N . ASP B 1 21 ? -6.895 9.5 -3.068 1 88.56 21 ASP B N 1
ATOM 674 C CA . ASP B 1 21 ? -7.418 9.859 -1.753 1 88.56 21 ASP B CA 1
ATOM 675 C C . ASP B 1 21 ? -8.023 8.641 -1.058 1 88.56 21 ASP B C 1
ATOM 677 O O . ASP B 1 21 ? -8.992 8.773 -0.303 1 88.56 21 ASP B O 1
ATOM 681 N N . GLY B 1 22 ? -7.609 7.566 -1.454 1 95 22 GLY B N 1
ATOM 682 C CA . GLY B 1 22 ? -8.117 6.32 -0.911 1 95 22 GLY B CA 1
ATOM 683 C C . GLY B 1 22 ? -7.043 5.273 -0.697 1 95 22 GLY B C 1
ATOM 684 O O . GLY B 1 22 ? -5.855 5.602 -0.651 1 95 22 GLY B O 1
ATOM 685 N N . PRO B 1 23 ? -7.48 4.09 -0.465 1 97.19 23 PRO B N 1
ATOM 686 C CA . PRO B 1 23 ? -6.543 3.016 -0.129 1 97.19 23 PRO B CA 1
ATOM 687 C C . PRO B 1 23 ? -5.785 2.492 -1.347 1 97.19 23 PRO B C 1
ATOM 689 O O . PRO B 1 23 ? -6.09 2.873 -2.48 1 97.19 23 PRO B O 1
ATOM 692 N N . LEU B 1 24 ? -4.746 1.676 -1.162 1 97.56 24 LEU B N 1
ATOM 693 C CA . LEU B 1 24 ? -4.234 0.707 -2.125 1 97.56 24 LEU B CA 1
ATOM 694 C C . LEU B 1 24 ? -5.055 -0.579 -2.09 1 97.56 24 LEU B C 1
ATOM 696 O O . LEU B 1 24 ? -5.234 -1.18 -1.028 1 97.56 24 LEU B O 1
ATOM 700 N N . LEU B 1 25 ? -5.574 -1.01 -3.201 1 97.25 25 LEU B N 1
ATOM 701 C CA . LEU B 1 25 ? -6.277 -2.283 -3.314 1 97.25 25 LEU B CA 1
ATOM 702 C C . LEU B 1 25 ? -5.34 -3.377 -3.82 1 97.25 25 LEU B C 1
ATOM 704 O O . LEU B 1 25 ? -4.832 -3.295 -4.941 1 97.25 25 LEU B O 1
ATOM 708 N N . VAL B 1 26 ? -5.074 -4.344 -3.01 1 96.38 26 VAL B N 1
ATOM 709 C CA . VAL B 1 26 ? -4.207 -5.469 -3.342 1 96.38 26 VAL B CA 1
ATOM 710 C C . VAL B 1 26 ? -5.059 -6.691 -3.686 1 96.38 26 VAL B C 1
ATOM 712 O O . VAL B 1 26 ? -5.871 -7.141 -2.873 1 96.38 26 VAL B O 1
ATOM 715 N N . ARG B 1 27 ? -4.875 -7.152 -4.898 1 94.62 27 ARG B N 1
ATOM 716 C CA . ARG B 1 27 ? -5.547 -8.367 -5.352 1 94.62 27 ARG B CA 1
ATOM 717 C C . ARG B 1 27 ? -4.535 -9.438 -5.738 1 94.62 27 ARG B C 1
ATOM 719 O O . ARG B 1 27 ? -3.549 -9.156 -6.422 1 94.62 27 ARG B O 1
ATOM 726 N N . GLY B 1 28 ? -4.867 -10.633 -5.25 1 91 28 GLY B N 1
ATOM 727 C CA . GLY B 1 28 ? -3.957 -11.727 -5.527 1 91 28 GLY B CA 1
ATOM 728 C C . GLY B 1 28 ? -3.266 -12.258 -4.285 1 91 28 GLY B C 1
ATOM 729 O O . GLY B 1 28 ? -3.619 -11.883 -3.164 1 91 28 GLY B O 1
ATOM 730 N N . SER B 1 29 ? -2.297 -13.164 -4.422 1 88.5 29 SER B N 1
ATOM 731 C CA . SER B 1 29 ? -1.686 -13.922 -3.332 1 88.5 29 SER B CA 1
ATOM 732 C C . SER B 1 29 ? -0.448 -13.211 -2.793 1 88.5 29 SER B C 1
ATOM 734 O O . SER B 1 29 ? 0.601 -13.828 -2.613 1 88.5 29 SER B O 1
ATOM 736 N N . ALA B 1 30 ? -0.548 -11.977 -2.553 1 92.31 30 ALA B N 1
ATOM 737 C CA . ALA B 1 30 ? 0.555 -11.273 -1.901 1 92.31 30 ALA B CA 1
ATOM 738 C C . ALA B 1 30 ? 0.601 -11.594 -0.409 1 92.31 30 ALA B C 1
ATOM 740 O O . ALA B 1 30 ? -0.438 -11.805 0.219 1 92.31 30 ALA B O 1
ATOM 741 N N . GLN B 1 31 ? 1.746 -11.672 0.052 1 92.44 31 GLN B N 1
ATOM 742 C CA . GLN B 1 31 ? 1.909 -11.805 1.496 1 92.44 31 GLN B CA 1
ATOM 743 C C . GLN B 1 31 ? 2.219 -10.461 2.145 1 92.44 31 GLN B C 1
ATOM 745 O O . GLN B 1 31 ? 3.049 -9.703 1.644 1 92.44 31 GLN B O 1
ATOM 750 N N . LEU B 1 32 ? 1.58 -10.188 3.301 1 95.44 32 LEU B N 1
ATOM 751 C CA . LEU B 1 32 ? 1.753 -8.93 4.02 1 95.44 32 LEU B CA 1
ATOM 752 C C . LEU B 1 32 ? 2.545 -9.141 5.305 1 95.44 32 LEU B C 1
ATOM 754 O O . LEU B 1 32 ? 2.299 -10.102 6.039 1 95.44 32 LEU B O 1
ATOM 758 N N . PHE B 1 33 ? 3.484 -8.18 5.562 1 96.5 33 PHE B N 1
ATOM 759 C CA . PHE B 1 33 ? 4.297 -8.234 6.77 1 96.5 33 PHE B CA 1
ATOM 760 C C . PHE B 1 33 ? 4.457 -6.848 7.383 1 96.5 33 PHE B C 1
ATOM 762 O O . PHE B 1 33 ? 4.324 -5.84 6.684 1 96.5 33 PHE B O 1
ATOM 769 N N . ASP B 1 34 ? 4.793 -6.906 8.703 1 95.81 34 ASP B N 1
ATOM 770 C CA . ASP B 1 34 ? 5.301 -5.668 9.289 1 95.81 34 ASP B CA 1
ATOM 771 C C . ASP B 1 34 ? 6.824 -5.625 9.25 1 95.81 34 ASP B C 1
ATOM 773 O O . ASP B 1 34 ? 7.461 -6.523 8.695 1 95.81 34 ASP B O 1
ATOM 777 N N . THR B 1 35 ? 7.391 -4.586 9.68 1 94.31 35 THR B N 1
ATOM 778 C CA . THR B 1 35 ? 8.828 -4.363 9.57 1 94.31 35 THR B CA 1
ATOM 779 C C . THR B 1 35 ? 9.602 -5.375 10.406 1 94.31 35 THR B C 1
ATOM 781 O O . THR B 1 35 ? 10.805 -5.562 10.211 1 94.31 35 THR B O 1
ATOM 784 N N . ASP B 1 36 ? 8.93 -6.031 11.328 1 94.94 36 ASP B N 1
ATOM 785 C CA . ASP B 1 36 ? 9.555 -7.055 12.156 1 94.94 36 ASP B CA 1
ATOM 786 C C . ASP B 1 36 ? 9.492 -8.422 11.484 1 94.94 36 ASP B C 1
ATOM 788 O O . ASP B 1 36 ? 10.031 -9.398 12.008 1 94.94 36 ASP B O 1
ATOM 792 N N . GLY B 1 37 ? 8.828 -8.469 10.367 1 93.69 37 GLY B N 1
ATOM 793 C CA . GLY B 1 37 ? 8.719 -9.727 9.641 1 93.69 37 GLY B CA 1
ATOM 794 C C . GLY B 1 37 ? 7.5 -10.539 10.039 1 93.69 37 GLY B C 1
ATOM 795 O O . GLY B 1 37 ? 7.352 -11.688 9.625 1 93.69 37 GLY B O 1
ATOM 796 N N . ASN B 1 38 ? 6.719 -9.953 10.859 1 95.12 38 ASN B N 1
ATOM 797 C CA . ASN B 1 38 ? 5.488 -10.641 11.242 1 95.12 38 ASN B CA 1
ATOM 798 C C . ASN B 1 38 ? 4.43 -10.539 10.141 1 95.12 38 ASN B C 1
ATOM 800 O O . ASN B 1 38 ? 4.254 -9.477 9.539 1 95.12 38 ASN B O 1
ATOM 804 N N . PRO B 1 39 ? 3.799 -11.695 9.938 1 94.5 39 PRO B N 1
ATOM 805 C CA . PRO B 1 39 ? 2.719 -11.641 8.945 1 94.5 39 PRO B CA 1
ATOM 806 C C . PRO B 1 39 ? 1.492 -10.891 9.453 1 94.5 39 PRO B C 1
ATOM 808 O O . PRO B 1 39 ? 1.186 -10.93 10.648 1 94.5 39 PRO B O 1
ATOM 811 N N . LEU B 1 40 ? 0.893 -10.117 8.539 1 94.5 40 LEU B N 1
ATOM 812 C CA . LEU B 1 40 ? -0.389 -9.477 8.797 1 94.5 40 LEU B CA 1
ATOM 813 C C . LEU B 1 40 ? -1.532 -10.258 8.156 1 94.5 40 LEU B C 1
ATOM 815 O O . LEU B 1 40 ? -1.334 -10.945 7.156 1 94.5 40 LEU B O 1
ATOM 819 N N . PRO B 1 41 ? -2.684 -10.242 8.812 1 87.31 41 PRO B N 1
ATOM 820 C CA . PRO B 1 41 ? -3.82 -10.984 8.258 1 87.31 41 PRO B CA 1
ATOM 821 C C . PRO B 1 41 ? -4.203 -10.516 6.859 1 87.31 41 PRO B C 1
ATOM 823 O O . PRO B 1 41 ? -4.285 -9.312 6.609 1 87.31 41 PRO B O 1
ATOM 826 N N . SER B 1 42 ? -4.145 -11.477 5.863 1 79.69 42 SER B N 1
ATOM 827 C CA . SER B 1 42 ? -4.551 -11.203 4.484 1 79.69 42 SER B CA 1
ATOM 828 C C . SER B 1 42 ? -5.359 -12.359 3.912 1 79.69 42 SER B C 1
ATOM 830 O O . SER B 1 42 ? -5.113 -12.805 2.787 1 79.69 42 SER B O 1
ATOM 832 N N . ASN B 1 43 ? -6.395 -12.758 4.469 1 76.44 43 ASN B N 1
ATOM 833 C CA . ASN B 1 43 ? -7.156 -13.906 4 1 76.44 43 ASN B CA 1
ATOM 834 C C . ASN B 1 43 ? -8.281 -13.492 3.057 1 76.44 43 ASN B C 1
ATOM 836 O O . ASN B 1 43 ? -9.195 -14.273 2.783 1 76.44 43 ASN B O 1
ATOM 840 N N . ARG B 1 44 ? -8.141 -12.375 2.504 1 81.31 44 ARG B N 1
ATOM 841 C CA . ARG B 1 44 ? -9.172 -11.891 1.596 1 81.31 44 ARG B CA 1
ATOM 842 C C . ARG B 1 44 ? -8.656 -11.812 0.165 1 81.31 44 ARG B C 1
ATOM 844 O O . ARG B 1 44 ? -7.445 -11.727 -0.058 1 81.31 44 ARG B O 1
ATOM 851 N N . ALA B 1 45 ? -9.641 -11.953 -0.756 1 86.69 45 ALA B N 1
ATOM 852 C CA . ALA B 1 45 ? -9.312 -11.836 -2.176 1 86.69 45 ALA B CA 1
ATOM 853 C C . ALA B 1 45 ? -8.742 -10.453 -2.494 1 86.69 45 ALA B C 1
ATOM 855 O O . ALA B 1 45 ? -7.852 -10.32 -3.338 1 86.69 45 ALA B O 1
ATOM 856 N N . THR B 1 46 ? -9.328 -9.484 -1.854 1 92.69 46 THR B N 1
ATOM 857 C CA . THR B 1 46 ? -8.875 -8.102 -2.006 1 92.69 46 THR B CA 1
ATOM 858 C C . THR B 1 46 ? -8.594 -7.477 -0.644 1 92.69 46 THR B C 1
ATOM 860 O O . THR B 1 46 ? -9.391 -7.605 0.284 1 92.69 46 THR B O 1
ATOM 863 N N . VAL B 1 47 ? -7.402 -6.906 -0.487 1 95.88 47 VAL B N 1
ATOM 864 C CA . VAL B 1 47 ? -7.008 -6.199 0.727 1 95.88 47 VAL B CA 1
ATOM 865 C C . VAL B 1 47 ? -6.855 -4.711 0.431 1 95.88 47 VAL B C 1
ATOM 867 O O . VAL B 1 47 ? -6.219 -4.328 -0.553 1 95.88 47 VAL B O 1
ATOM 870 N N . ALA B 1 48 ? -7.52 -3.916 1.309 1 96.94 48 ALA B N 1
ATOM 871 C CA . ALA B 1 48 ? -7.363 -2.469 1.196 1 96.94 48 ALA B CA 1
ATOM 872 C C . ALA B 1 48 ? -6.406 -1.937 2.26 1 96.94 48 ALA B C 1
ATOM 874 O O . ALA B 1 48 ? -6.617 -2.148 3.455 1 96.94 48 ALA B O 1
ATOM 875 N N . LEU B 1 49 ? -5.332 -1.227 1.829 1 96.75 49 LEU B N 1
ATOM 876 C CA . LEU B 1 49 ? -4.352 -0.65 2.744 1 96.75 49 LEU B CA 1
ATOM 877 C C . LEU B 1 49 ? -4.457 0.871 2.766 1 96.75 49 LEU B C 1
ATOM 879 O O . LEU B 1 49 ? -4.391 1.518 1.719 1 96.75 49 LEU B O 1
ATOM 883 N N . CYS B 1 50 ? -4.539 1.354 3.928 1 96.38 50 CYS B N 1
ATOM 884 C CA . CYS B 1 50 ? -4.824 2.77 4.129 1 96.38 50 CYS B CA 1
ATOM 885 C C . CYS B 1 50 ? -3.621 3.627 3.754 1 96.38 50 CYS B C 1
ATOM 887 O O . CYS B 1 50 ? -2.482 3.281 4.074 1 96.38 50 CYS B O 1
ATOM 889 N N . ARG B 1 51 ? -3.955 4.723 3.154 1 94.19 51 ARG B N 1
ATOM 890 C CA . ARG B 1 51 ? -2.902 5.688 2.848 1 94.19 51 ARG B CA 1
ATOM 891 C C . ARG B 1 51 ? -3.186 7.035 3.5 1 94.19 51 ARG B C 1
ATOM 893 O O . ARG B 1 51 ? -2.381 7.965 3.395 1 94.19 51 ARG B O 1
ATOM 900 N N . CYS B 1 52 ? -4.262 7.156 4.18 1 92.25 52 CYS B N 1
ATOM 901 C CA . CYS B 1 52 ? -4.633 8.484 4.66 1 92.25 52 CYS B CA 1
ATOM 902 C C . CYS B 1 52 ? -4.266 8.648 6.133 1 92.25 52 CYS B C 1
ATOM 904 O O . CYS B 1 52 ? -4.215 9.773 6.637 1 92.25 52 CYS B O 1
ATOM 906 N N . GLY B 1 53 ? -4.121 7.488 6.801 1 91 53 GLY B N 1
ATOM 907 C CA . GLY B 1 53 ? -3.707 7.543 8.195 1 91 53 GLY B CA 1
ATOM 908 C C . GLY B 1 53 ? -4.867 7.75 9.156 1 91 53 GLY B C 1
ATOM 909 O O . GLY B 1 53 ? -4.68 7.762 10.375 1 91 53 GLY B O 1
ATOM 910 N N . ARG B 1 54 ? -6.051 7.852 8.727 1 93.38 54 ARG B N 1
ATOM 911 C CA . ARG B 1 54 ? -7.207 8.141 9.57 1 93.38 54 ARG B CA 1
ATOM 912 C C . ARG B 1 54 ? -7.902 6.859 10.008 1 93.38 54 ARG B C 1
ATOM 914 O O . ARG B 1 54 ? -8.805 6.891 10.844 1 93.38 54 ARG B O 1
ATOM 921 N N . THR B 1 55 ? -7.543 5.695 9.438 1 95.5 55 THR B N 1
ATOM 922 C CA . THR B 1 55 ? -8.195 4.422 9.727 1 95.5 55 THR B CA 1
ATOM 923 C C . THR B 1 55 ? -8.07 4.07 11.203 1 95.5 55 THR B C 1
ATOM 925 O O . THR B 1 55 ? -7.07 4.41 11.844 1 95.5 55 THR B O 1
ATOM 928 N N . GLY B 1 56 ? -9.047 3.402 11.742 1 94.56 56 GLY B N 1
ATOM 929 C CA . GLY B 1 56 ? -9 2.867 13.094 1 94.56 56 GLY B CA 1
ATOM 930 C C . GLY B 1 56 ? -8.422 1.467 13.164 1 94.56 56 GLY B C 1
ATOM 931 O O . GLY B 1 56 ? -8.195 0.934 14.258 1 94.56 56 GLY B O 1
ATOM 932 N N . ILE B 1 57 ? -8.164 0.795 12.047 1 94 57 ILE B N 1
ATOM 933 C CA . ILE B 1 57 ? -7.68 -0.582 12 1 94 57 ILE B CA 1
ATOM 934 C C . ILE B 1 57 ? -6.434 -0.667 11.125 1 94 57 ILE B C 1
ATOM 936 O O . ILE B 1 57 ? -6.301 -1.586 10.312 1 94 57 ILE B O 1
ATOM 940 N N . ALA B 1 58 ? -5.504 0.265 11.352 1 93.12 58 ALA B N 1
ATOM 941 C CA . ALA B 1 58 ? -4.281 0.279 10.555 1 93.12 58 ALA B CA 1
ATOM 942 C C . ALA B 1 58 ? -3.609 -1.091 10.555 1 93.12 58 ALA B C 1
ATOM 944 O O . ALA B 1 58 ? -3.662 -1.813 11.555 1 93.12 58 ALA B O 1
ATOM 945 N N . PRO B 1 59 ? -2.979 -1.479 9.266 1 95.38 59 PRO B N 1
ATOM 946 C CA . PRO B 1 59 ? -2.754 -0.728 8.023 1 95.38 59 PRO B CA 1
ATOM 947 C C . PRO B 1 59 ? -3.912 -0.852 7.039 1 95.38 59 PRO B C 1
ATOM 949 O O . PRO B 1 59 ? -3.836 -0.33 5.922 1 95.38 59 PRO B O 1
ATOM 952 N N . PHE B 1 60 ? -5.062 -1.463 7.586 1 96.06 60 PHE B N 1
ATOM 953 C CA . PHE B 1 60 ? -6.195 -1.688 6.691 1 96.06 60 PHE B CA 1
ATOM 954 C C . PHE B 1 60 ? -7.086 -0.452 6.625 1 96.06 60 PHE B C 1
ATOM 956 O O . PHE B 1 60 ? -7.066 0.382 7.531 1 96.06 60 PHE B O 1
ATOM 963 N N . CYS B 1 61 ? -7.727 -0.356 5.539 1 96.19 61 CYS B N 1
ATOM 964 C CA . CYS B 1 61 ? -8.617 0.778 5.32 1 96.19 61 CYS B CA 1
ATOM 965 C C . CYS B 1 61 ? -10.023 0.478 5.832 1 96.19 61 CYS B C 1
ATOM 967 O O . CYS B 1 61 ? -10.609 -0.547 5.484 1 96.19 61 CYS B O 1
ATOM 969 N N . ASP B 1 62 ? -10.68 1.338 6.668 1 95.94 62 ASP B N 1
ATOM 970 C CA . ASP B 1 62 ? -12.055 1.214 7.145 1 95.94 62 ASP B CA 1
ATOM 971 C C . ASP B 1 62 ? -12.938 2.32 6.57 1 95.94 62 ASP B C 1
ATOM 973 O O . ASP B 1 62 ? -14 2.621 7.121 1 95.94 62 ASP B O 1
ATOM 977 N N . SER B 1 63 ? -12.453 3.01 5.559 1 95.81 63 SER B N 1
ATOM 978 C CA . SER B 1 63 ? -13.156 4.055 4.824 1 95.81 63 SER B CA 1
ATOM 979 C C . SER B 1 63 ? -13.266 5.332 5.652 1 95.81 63 SER B C 1
ATOM 981 O O . SER B 1 63 ? -14.102 6.195 5.363 1 95.81 63 SER B O 1
ATOM 983 N N . SER B 1 64 ? -12.469 5.531 6.758 1 94.75 64 SER B N 1
ATOM 984 C CA . SER B 1 64 ? -12.477 6.742 7.57 1 94.75 64 SER B CA 1
ATOM 985 C C . SER B 1 64 ? -12.086 7.965 6.746 1 94.75 64 SER B C 1
ATOM 987 O O . SER B 1 64 ? -12.383 9.102 7.133 1 94.75 64 SER B O 1
ATOM 989 N N . HIS B 1 65 ? -11.453 7.754 5.715 1 91.94 65 HIS B N 1
ATOM 990 C CA . HIS B 1 65 ? -11.055 8.859 4.855 1 91.94 65 HIS B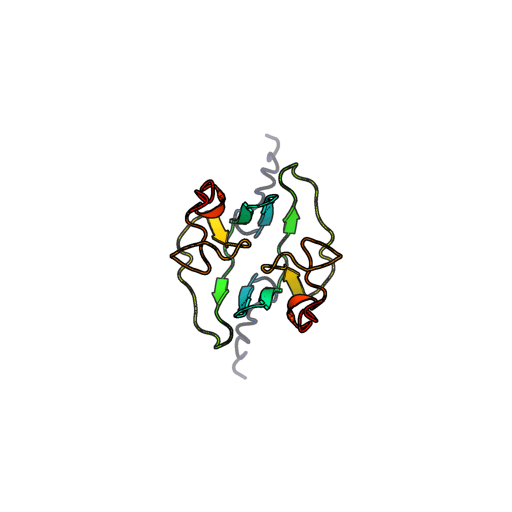 CA 1
ATOM 991 C C . HIS B 1 65 ? -12.266 9.578 4.273 1 91.94 65 HIS B C 1
ATOM 993 O O . HIS B 1 65 ? -12.156 10.703 3.793 1 91.94 65 HIS B O 1
ATOM 999 N N . LYS B 1 66 ? -13.273 8.961 4.246 1 91.62 66 LYS B N 1
ATOM 1000 C CA . LYS B 1 66 ? -14.469 9.562 3.666 1 91.62 66 LYS B CA 1
ATOM 1001 C C . LYS B 1 66 ? -15.164 10.477 4.672 1 91.62 66 LYS B C 1
ATOM 1003 O O . LYS B 1 66 ? -16.078 11.227 4.309 1 91.62 66 LYS B O 1
ATOM 1008 N N . LYS B 1 67 ? -14.875 10.391 5.941 1 84.19 67 LYS B N 1
ATOM 1009 C CA . LYS B 1 67 ? -15.586 11.148 6.969 1 84.19 67 LYS B CA 1
ATOM 1010 C C . LYS B 1 67 ? -15.211 12.633 6.918 1 84.19 67 LYS B C 1
ATOM 1012 O O . LYS B 1 67 ? -14.039 12.969 6.742 1 84.19 67 LYS B O 1
ATOM 1017 N N . LYS B 1 68 ? -16.328 13.523 6.629 1 72.44 68 LYS B N 1
ATOM 1018 C CA . LYS B 1 68 ? -16.172 14.977 6.699 1 72.44 68 LYS B CA 1
ATOM 1019 C C . LYS B 1 68 ? -15.781 15.414 8.109 1 72.44 68 LYS B C 1
ATOM 1021 O O . LYS B 1 68 ? -16.359 14.961 9.086 1 72.44 68 LYS B O 1
ATOM 1026 N N . LEU B 1 69 ? -14.383 15.695 8.242 1 62.94 69 LEU B N 1
ATOM 1027 C CA . LEU B 1 69 ? -13.977 16.172 9.562 1 62.94 69 LEU B CA 1
ATOM 1028 C C . LEU B 1 69 ? -14.898 17.281 10.047 1 62.94 69 LEU B C 1
ATOM 1030 O O . LEU B 1 69 ? -15.094 18.281 9.352 1 62.94 69 LEU B O 1
ATOM 1034 N N . ARG B 1 70 ? -15.945 16.844 10.805 1 59 70 ARG B N 1
ATOM 1035 C CA . ARG B 1 70 ? -16.734 17.906 11.438 1 59 70 ARG B CA 1
ATOM 1036 C C . ARG B 1 70 ? -15.828 18.844 12.234 1 59 70 ARG B C 1
ATOM 1038 O O . ARG B 1 70 ? -14.938 18.391 12.961 1 59 70 ARG B O 1
ATOM 1045 N N . ARG B 1 71 ? -15.531 20.016 11.586 1 57.66 71 ARG B N 1
ATOM 1046 C CA . ARG B 1 71 ? -14.906 21.047 12.398 1 57.66 71 ARG B CA 1
ATOM 1047 C C . ARG B 1 71 ? -15.531 21.109 13.789 1 57.66 71 ARG B C 1
ATOM 1049 O O . ARG B 1 71 ? -16.75 21.062 13.93 1 57.66 71 ARG B O 1
ATOM 1056 N N . PRO B 1 72 ? -14.602 21 14.75 1 54.72 72 PRO B N 1
ATOM 1057 C CA . PRO B 1 72 ? -15.266 21.219 16.031 1 54.72 72 PRO B CA 1
ATOM 1058 C C . PRO B 1 72 ? -16.141 22.469 16.047 1 54.72 72 PRO B C 1
ATOM 1060 O O . PRO B 1 72 ? -15.898 23.406 15.266 1 54.72 72 PRO B O 1
#

Nearest PDB structures (foldseek):
  3tbm-assembly1_B  TM=9.218E-01  e=7.608E-05  Ralstonia pseudosolanacearum GMI1000
  8u16-assembly2_E  TM=3.795E-01  e=4.791E+00  Homo sapiens
  9bbe-assembly1_A  TM=3.573E-01  e=7.492E+00  Homo sapiens
  8buq-assembly1_A  TM=3.195E-01  e=7.986E+00  Homo sapiens
  8bu1-assembly3_G  TM=3.312E-01  e=7.028E+00  Homo sapiens

pLDDT: mean 81.9, std 21.15, range [31.81, 97.56]

Organism: NCBI:txid1990687